Protein AF-A0A919Y664-F1 (afdb_monomer)

Organism: NCBI:txid116718

pLDDT: mean 86.62, std 13.25, range [51.53, 98.69]

Solvent-accessible surface area (backbone atoms only — not comparable to full-atom values): 3932 Å² total; per-residue (Å²): 115,77,66,60,61,51,52,53,51,50,54,50,47,67,68,54,42,87,68,51,29,60,52,48,45,38,46,70,73,68,61,47,53,62,62,60,53,12,62,74,69,75,46,53,46,71,62,48,52,54,45,53,54,51,54,51,50,53,50,50,50,57,55,58,79,58,57,132

Mean predicted aligned error: 4.96 Å

Radius of gyration: 12.73 Å; Cα contacts (8 Å, |Δi|>4): 38; chains: 1; bounding box: 32×16×34 Å

Nearest PDB structures (foldseek):
  3hug-assembly6_K  TM=8.642E-01  e=3.044E-03  Mycobacterium tuberculosis H37Rv
  2h27-assembly2_D  TM=9.482E-01  e=3.584E-02  Escherichia coli K-12
  1or7-assembly3_A  TM=9.691E-01  e=6.331E-02  Escherichia coli
  1or7-assembly3_B  TM=9.607E-01  e=7.653E-02  Escherichia coli
  6in7-assembly1_B  TM=8.080E-01  e=4.067E-02  Pseudomonas aeruginosa PAO1

Structure (mmCIF, N/CA/C/O backbone):
data_AF-A0A919Y664-F1
#
_entry.id   AF-A0A919Y664-F1
#
loop_
_atom_site.group_PDB
_atom_site.id
_atom_site.type_symbol
_atom_site.label_atom_id
_atom_site.label_alt_id
_atom_site.label_comp_id
_atom_site.label_asym_id
_atom_site.label_entity_id
_atom_site.label_seq_id
_atom_site.pdbx_PDB_ins_code
_atom_site.Cartn_x
_atom_site.Cartn_y
_atom_site.Cartn_z
_atom_site.occupancy
_atom_site.B_iso_or_equiv
_atom_site.auth_seq_id
_atom_site.auth_comp_id
_atom_site.auth_asym_id
_atom_site.auth_atom_id
_atom_site.pdbx_PDB_model_num
ATOM 1 N N . MET A 1 1 ? 11.710 -0.442 -23.411 1.00 53.12 1 MET A N 1
ATOM 2 C CA . MET A 1 1 ? 11.704 0.353 -22.163 1.00 53.12 1 MET A CA 1
ATOM 3 C C . MET A 1 1 ? 10.489 0.039 -21.289 1.00 53.12 1 MET A C 1
ATOM 5 O O . MET A 1 1 ? 10.692 -0.567 -20.254 1.00 53.12 1 MET A O 1
ATOM 9 N N . ILE A 1 2 ? 9.246 0.272 -21.743 1.00 58.31 2 ILE A N 1
ATOM 10 C CA . ILE A 1 2 ? 8.013 0.131 -20.921 1.00 58.31 2 ILE A CA 1
ATOM 11 C C . ILE A 1 2 ? 7.781 -1.274 -20.308 1.00 58.31 2 ILE A C 1
ATOM 13 O O . ILE A 1 2 ? 7.223 -1.396 -19.223 1.00 58.31 2 ILE A O 1
ATOM 17 N N . ARG A 1 3 ? 8.201 -2.361 -20.974 1.00 62.31 3 ARG A N 1
ATOM 18 C CA . ARG A 1 3 ? 8.013 -3.734 -20.453 1.00 62.31 3 ARG A CA 1
ATOM 19 C C . ARG A 1 3 ? 8.862 -4.039 -19.209 1.00 62.31 3 ARG A C 1
ATOM 21 O O . ARG A 1 3 ? 8.365 -4.682 -18.298 1.00 62.31 3 ARG A O 1
ATOM 28 N N . ARG A 1 4 ? 10.102 -3.538 -19.162 1.00 62.66 4 ARG A N 1
ATOM 29 C CA . ARG A 1 4 ? 11.081 -3.865 -18.111 1.00 62.66 4 ARG A CA 1
ATOM 30 C C . ARG A 1 4 ? 10.670 -3.276 -16.759 1.00 62.66 4 ARG A C 1
ATOM 32 O O . ARG A 1 4 ? 10.613 -3.998 -15.775 1.00 62.66 4 ARG A O 1
ATOM 39 N N . GLU A 1 5 ? 10.253 -2.010 -16.755 1.00 64.25 5 GLU A N 1
ATOM 40 C CA . GLU A 1 5 ? 9.730 -1.338 -15.555 1.00 64.25 5 GLU A CA 1
ATOM 41 C C . GLU A 1 5 ? 8.476 -2.033 -15.008 1.00 64.25 5 GLU A C 1
ATOM 43 O O . GLU A 1 5 ? 8.278 -2.126 -13.798 1.00 64.25 5 GLU A O 1
ATOM 48 N N . ARG A 1 6 ? 7.621 -2.562 -15.894 1.00 70.94 6 ARG A N 1
ATOM 49 C CA . ARG A 1 6 ? 6.394 -3.258 -15.493 1.00 70.94 6 ARG A CA 1
ATOM 50 C C . ARG A 1 6 ? 6.681 -4.598 -14.819 1.00 70.94 6 ARG A C 1
ATOM 52 O O . ARG A 1 6 ? 6.035 -4.921 -13.823 1.00 70.94 6 ARG A O 1
ATOM 59 N N . ASP A 1 7 ? 7.623 -5.362 -15.359 1.00 77.06 7 ASP A N 1
ATOM 60 C CA . ASP A 1 7 ? 8.021 -6.654 -14.798 1.00 77.06 7 ASP A CA 1
ATOM 61 C C . ASP A 1 7 ? 8.725 -6.466 -13.444 1.00 77.06 7 ASP A C 1
ATOM 63 O O . ASP A 1 7 ? 8.414 -7.168 -12.484 1.00 77.06 7 ASP A O 1
ATOM 67 N N . GLU A 1 8 ? 9.553 -5.427 -13.312 1.00 74.69 8 GLU A N 1
ATOM 68 C CA . GLU A 1 8 ? 10.217 -5.071 -12.051 1.00 74.69 8 GLU A CA 1
ATOM 69 C C . GLU A 1 8 ? 9.230 -4.650 -10.954 1.00 74.69 8 GLU A C 1
ATOM 71 O O . GLU A 1 8 ? 9.351 -5.084 -9.804 1.00 74.69 8 GLU A O 1
ATOM 76 N N . ILE A 1 9 ? 8.212 -3.855 -11.299 1.00 78.06 9 ILE A N 1
ATOM 77 C CA . ILE A 1 9 ? 7.138 -3.503 -1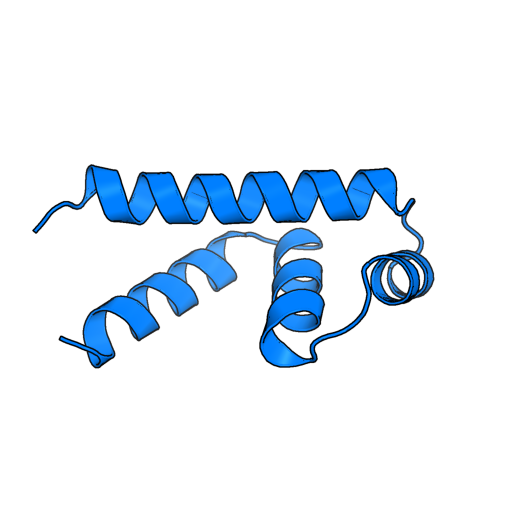0.361 1.00 78.06 9 ILE A CA 1
ATOM 78 C C . ILE A 1 9 ? 6.369 -4.760 -9.940 1.00 78.06 9 ILE A C 1
ATOM 80 O O . ILE A 1 9 ? 6.079 -4.926 -8.755 1.00 78.06 9 ILE A O 1
ATOM 84 N N . ASN A 1 10 ? 6.054 -5.656 -10.879 1.00 81.50 10 ASN A N 1
ATOM 85 C CA . ASN A 1 10 ? 5.331 -6.891 -10.577 1.00 81.50 10 ASN A CA 1
ATOM 86 C C . ASN A 1 10 ? 6.115 -7.804 -9.627 1.00 81.50 10 ASN A C 1
ATOM 88 O O . ASN A 1 10 ? 5.541 -8.299 -8.654 1.00 81.50 10 ASN A O 1
ATOM 92 N N . ASP A 1 11 ? 7.408 -8.002 -9.870 1.00 83.44 11 ASP A N 1
ATOM 93 C CA . ASP A 1 11 ? 8.262 -8.818 -9.005 1.00 83.44 11 ASP A CA 1
ATOM 94 C C . ASP A 1 11 ? 8.405 -8.202 -7.616 1.00 83.44 11 ASP A C 1
ATOM 96 O O . ASP A 1 11 ? 8.330 -8.902 -6.603 1.00 83.44 11 ASP A O 1
ATOM 100 N N . LEU A 1 12 ? 8.531 -6.878 -7.533 1.00 80.94 12 LEU A N 1
ATOM 101 C CA . LEU A 1 12 ? 8.616 -6.217 -6.241 1.00 80.94 12 LEU A CA 1
ATOM 102 C C . LEU A 1 12 ? 7.304 -6.321 -5.460 1.00 80.94 12 LEU A C 1
ATOM 104 O O . LEU A 1 12 ? 7.336 -6.637 -4.271 1.00 80.94 12 LEU A O 1
ATOM 108 N N . VAL A 1 13 ? 6.157 -6.133 -6.118 1.00 83.56 13 VAL A N 1
ATOM 109 C CA . VAL A 1 13 ? 4.838 -6.308 -5.491 1.00 83.56 13 VAL A CA 1
ATOM 110 C C . VAL A 1 13 ? 4.644 -7.748 -5.009 1.00 83.56 13 VAL A C 1
ATOM 112 O O . VAL A 1 13 ? 4.116 -7.949 -3.914 1.00 83.56 13 VAL A O 1
ATOM 115 N N . ARG A 1 14 ? 5.123 -8.751 -5.758 1.00 85.00 14 ARG A N 1
ATOM 116 C CA . ARG A 1 14 ? 5.131 -10.158 -5.311 1.00 85.00 14 ARG A CA 1
ATOM 117 C C . ARG A 1 14 ? 5.973 -10.358 -4.046 1.00 85.00 14 ARG A C 1
ATOM 119 O O . ARG A 1 14 ? 5.564 -11.112 -3.168 1.00 85.00 14 ARG A O 1
ATOM 126 N N . ASN A 1 15 ? 7.086 -9.639 -3.917 1.00 88.25 15 ASN A N 1
ATOM 127 C CA . ASN A 1 15 ? 8.003 -9.738 -2.778 1.00 88.25 15 ASN A CA 1
ATOM 128 C C . ASN A 1 15 ? 7.587 -8.919 -1.538 1.00 88.25 15 ASN A C 1
ATOM 130 O O . ASN A 1 15 ? 8.239 -9.028 -0.500 1.00 88.25 15 ASN A O 1
ATOM 134 N N . LEU A 1 16 ? 6.523 -8.104 -1.600 1.00 86.81 16 LEU A N 1
ATOM 135 C CA . LEU A 1 16 ? 6.055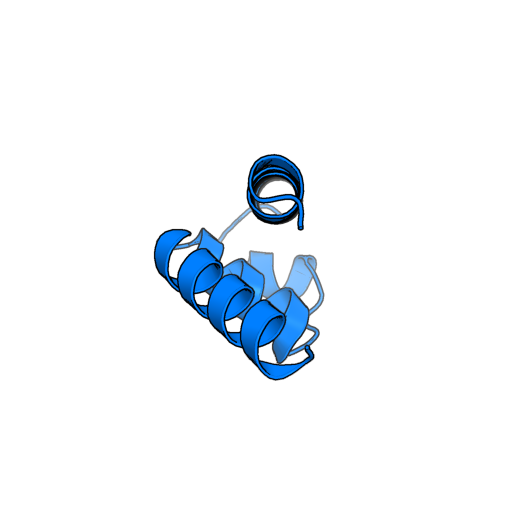 -7.327 -0.439 1.00 86.81 16 LEU A CA 1
ATOM 136 C C . LEU A 1 16 ? 5.479 -8.206 0.685 1.00 86.81 16 LEU A C 1
ATOM 138 O O . LEU A 1 16 ? 5.513 -7.786 1.841 1.00 86.81 16 LEU A O 1
ATOM 142 N N . GLY A 1 17 ? 4.995 -9.412 0.365 1.00 89.31 17 GLY A N 1
ATOM 143 C CA . GLY A 1 17 ? 4.295 -10.283 1.315 1.00 89.31 17 GLY A CA 1
ATOM 144 C C . GLY A 1 17 ? 2.959 -9.699 1.797 1.00 89.31 17 GLY A C 1
ATOM 145 O O . GLY A 1 17 ? 2.618 -8.553 1.508 1.00 89.31 17 GLY A O 1
ATOM 146 N N . GLU A 1 18 ? 2.172 -10.487 2.531 1.00 92.62 18 GLU A N 1
ATOM 147 C CA . GLU A 1 18 ? 0.930 -9.995 3.143 1.00 92.62 18 GLU A CA 1
ATOM 148 C C . GLU A 1 18 ? 1.189 -9.322 4.501 1.00 92.62 18 GLU A C 1
ATOM 150 O O . GLU A 1 18 ? 2.052 -9.784 5.251 1.00 92.62 18 GLU A O 1
ATOM 155 N N . PRO A 1 19 ? 0.453 -8.250 4.863 1.00 94.75 19 PRO A N 1
ATOM 156 C CA . PRO A 1 19 ? -0.654 -7.615 4.127 1.00 94.75 19 PRO A CA 1
ATOM 157 C C . PRO A 1 19 ? -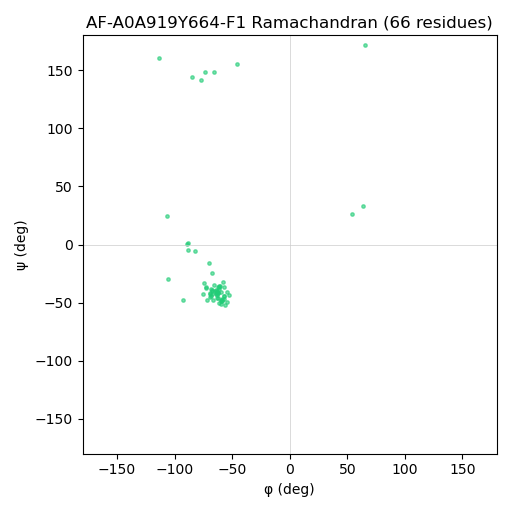0.218 -6.518 3.130 1.00 94.75 19 PRO A C 1
ATOM 159 O O . PRO A 1 19 ? -1.057 -5.851 2.524 1.00 94.75 19 PRO A O 1
ATOM 162 N N . ASP A 1 20 ? 1.085 -6.257 2.994 1.00 94.00 20 ASP A N 1
ATOM 163 C CA . ASP A 1 20 ? 1.608 -5.109 2.241 1.00 94.00 20 ASP A CA 1
ATOM 164 C C . ASP A 1 20 ? 1.302 -5.208 0.733 1.00 94.00 20 ASP A C 1
ATOM 166 O O . ASP A 1 20 ? 0.993 -4.193 0.100 1.00 94.00 20 ASP A O 1
ATOM 170 N N . ARG A 1 21 ? 1.315 -6.422 0.168 1.00 93.75 21 ARG A N 1
ATOM 171 C CA . ARG A 1 21 ? 0.915 -6.705 -1.219 1.00 93.75 21 ARG A CA 1
ATOM 172 C C . ARG A 1 21 ? -0.546 -6.335 -1.466 1.00 93.75 21 ARG A C 1
ATOM 174 O O . ARG A 1 21 ? -0.829 -5.606 -2.418 1.00 93.75 21 ARG A O 1
ATOM 181 N N . GLU A 1 22 ? -1.461 -6.792 -0.615 1.00 95.69 22 GLU A N 1
ATOM 182 C CA . GLU A 1 22 ? -2.889 -6.483 -0.733 1.00 95.69 22 GLU A CA 1
ATOM 183 C C . GLU A 1 22 ? -3.156 -4.975 -0.600 1.00 95.69 22 GLU A C 1
ATOM 185 O O . GLU A 1 22 ? -3.901 -4.399 -1.398 1.00 95.69 22 GLU A O 1
ATOM 190 N N . ILE A 1 23 ? -2.484 -4.302 0.342 1.00 96.50 23 ILE A N 1
ATOM 191 C CA . ILE A 1 23 ? -2.541 -2.837 0.487 1.00 96.50 23 ILE A CA 1
ATOM 192 C C . ILE A 1 23 ? -2.103 -2.145 -0.808 1.00 96.50 23 ILE A C 1
ATOM 194 O O . ILE A 1 23 ? -2.748 -1.190 -1.249 1.00 96.50 23 ILE A O 1
ATOM 198 N N . PHE A 1 24 ? -1.019 -2.616 -1.425 1.00 93.31 24 PHE A N 1
ATOM 199 C CA . PHE A 1 24 ? -0.478 -2.019 -2.641 1.00 93.31 24 PHE A CA 1
ATOM 200 C C . PHE A 1 24 ? -1.427 -2.191 -3.834 1.00 93.31 24 PHE A C 1
ATOM 202 O O . PHE A 1 24 ? -1.740 -1.213 -4.516 1.00 93.31 24 PHE A O 1
ATOM 209 N N . ILE A 1 25 ? -1.946 -3.406 -4.048 1.00 93.38 25 ILE A N 1
ATOM 210 C CA . ILE A 1 25 ? -2.919 -3.697 -5.111 1.00 93.38 25 ILE A CA 1
ATOM 211 C C . ILE A 1 25 ? -4.170 -2.835 -4.921 1.00 93.38 25 ILE A C 1
ATOM 213 O O . ILE A 1 25 ? -4.602 -2.156 -5.851 1.00 93.38 25 ILE A O 1
ATOM 217 N N . ARG A 1 26 ? -4.730 -2.775 -3.710 1.00 95.88 26 ARG A N 1
ATOM 218 C CA . ARG A 1 26 ? -5.916 -1.947 -3.446 1.00 95.88 26 ARG A CA 1
ATOM 219 C C . ARG A 1 26 ? -5.676 -0.472 -3.671 1.00 95.88 26 ARG A C 1
ATOM 221 O O . ARG A 1 26 ? -6.515 0.195 -4.274 1.00 95.88 26 ARG A O 1
ATOM 228 N N . ARG A 1 27 ? -4.522 0.036 -3.241 1.00 95.88 27 ARG A N 1
ATOM 229 C CA . ARG A 1 27 ? -4.223 1.457 -3.382 1.00 95.88 27 ARG A CA 1
ATOM 230 C C . ARG A 1 27 ? -3.997 1.875 -4.833 1.00 95.88 27 ARG A C 1
ATOM 232 O O . ARG A 1 27 ? -4.452 2.952 -5.208 1.00 95.88 27 ARG A O 1
ATOM 239 N N . TYR A 1 28 ? -3.285 1.070 -5.620 1.00 91.25 28 TYR A N 1
ATOM 240 C CA . TYR A 1 28 ? -2.805 1.475 -6.947 1.00 91.25 28 TYR A CA 1
ATOM 241 C C . TYR A 1 28 ? -3.563 0.846 -8.116 1.00 91.25 28 TYR A C 1
ATOM 243 O O . TYR A 1 28 ? -3.672 1.483 -9.159 1.00 91.25 28 TYR A O 1
ATOM 251 N N . PHE A 1 29 ? -4.102 -0.364 -7.957 1.00 90.50 29 PHE A N 1
ATOM 252 C CA . PHE A 1 29 ? -4.895 -1.028 -8.994 1.00 90.50 29 PHE A CA 1
ATOM 253 C C . PHE A 1 29 ? -6.390 -0.741 -8.828 1.00 90.50 29 PHE A C 1
ATOM 255 O O . PHE A 1 29 ? -7.046 -0.342 -9.784 1.00 90.50 29 PHE A O 1
ATOM 262 N N . TYR A 1 30 ? -6.917 -0.876 -7.607 1.00 95.69 30 TYR A N 1
ATOM 263 C CA . TYR A 1 30 ? -8.331 -0.591 -7.317 1.00 95.69 30 TYR A CA 1
ATOM 264 C C . TYR A 1 30 ? -8.609 0.870 -6.936 1.00 95.69 30 TYR A C 1
ATOM 266 O O . TYR A 1 30 ? -9.765 1.246 -6.766 1.00 95.69 30 TYR A O 1
ATOM 274 N N . LEU A 1 31 ? -7.565 1.700 -6.807 1.00 96.38 31 LEU A N 1
ATOM 275 C CA . LEU A 1 31 ? -7.658 3.121 -6.441 1.00 96.38 31 LEU A CA 1
ATOM 276 C C . LEU A 1 31 ? -8.438 3.380 -5.135 1.00 96.38 31 LEU A C 1
ATOM 278 O O . LEU A 1 31 ? -8.981 4.469 -4.926 1.00 96.38 31 LEU A O 1
ATOM 282 N N . GLU A 1 32 ? -8.470 2.402 -4.226 1.00 98.12 32 GLU A N 1
ATOM 283 C CA . GLU A 1 32 ? -9.188 2.508 -2.956 1.00 98.12 32 GLU A CA 1
ATOM 284 C C . GLU A 1 32 ? -8.560 3.582 -2.048 1.00 98.12 32 GLU A C 1
ATOM 286 O O . GLU A 1 32 ? -7.344 3.842 -2.058 1.00 98.12 32 GLU A O 1
ATOM 291 N N . LYS A 1 33 ? -9.398 4.230 -1.229 1.00 98.31 33 LYS A N 1
ATOM 292 C CA . LYS A 1 33 ? -8.934 5.171 -0.202 1.00 98.31 33 LYS A CA 1
ATOM 293 C C . LYS A 1 33 ? -8.306 4.398 0.956 1.00 98.31 33 LYS A C 1
ATOM 295 O O . LYS A 1 33 ? -8.752 3.310 1.302 1.00 98.31 33 LYS A O 1
ATOM 300 N N . VAL A 1 34 ? -7.311 4.998 1.612 1.00 98.12 34 VAL A N 1
ATOM 301 C CA . VAL A 1 34 ? -6.610 4.384 2.758 1.00 98.12 34 VAL A CA 1
ATOM 302 C C . VAL A 1 34 ? -7.577 3.947 3.859 1.00 98.12 34 VAL A C 1
ATOM 304 O O . VAL A 1 34 ? -7.421 2.852 4.389 1.00 98.12 34 VAL A O 1
ATOM 307 N N . ARG A 1 35 ? -8.600 4.758 4.150 1.00 98.44 35 ARG A N 1
ATOM 308 C CA . ARG A 1 35 ? -9.662 4.420 5.103 1.00 98.44 35 ARG A CA 1
ATOM 309 C C . ARG A 1 35 ? -10.396 3.128 4.761 1.00 98.44 35 ARG A C 1
ATOM 311 O O . ARG A 1 35 ? -10.619 2.303 5.640 1.00 98.44 35 ARG A O 1
ATOM 318 N N . ASP A 1 36 ? -10.748 2.941 3.495 1.00 98.69 36 ASP A N 1
ATOM 319 C CA . ASP A 1 36 ? -11.538 1.788 3.059 1.00 98.69 36 ASP A CA 1
ATOM 320 C C . ASP A 1 36 ? -10.677 0.512 3.081 1.00 98.69 36 ASP A C 1
ATOM 322 O O . ASP A 1 36 ? -11.131 -0.545 3.521 1.00 98.69 36 ASP A O 1
ATOM 326 N N . ILE A 1 37 ? -9.392 0.639 2.728 1.00 98.44 37 ILE A N 1
ATOM 327 C CA . ILE A 1 37 ? -8.389 -0.429 2.862 1.00 98.44 37 ILE A CA 1
ATOM 328 C C . ILE A 1 37 ? -8.198 -0.804 4.337 1.00 98.44 37 ILE A C 1
ATOM 330 O O . ILE A 1 37 ? -8.185 -1.983 4.686 1.00 98.44 37 ILE A O 1
ATOM 334 N N . ALA A 1 38 ? -8.063 0.194 5.213 1.00 98.50 38 ALA A N 1
ATOM 335 C CA . ALA A 1 38 ? -7.892 0.002 6.648 1.00 98.50 38 ALA A CA 1
ATOM 336 C C . ALA A 1 38 ? -9.083 -0.743 7.262 1.00 98.50 38 ALA A C 1
ATOM 338 O O . ALA A 1 38 ? -8.881 -1.745 7.947 1.00 98.50 38 ALA A O 1
ATOM 339 N N . LEU A 1 39 ? -10.310 -0.320 6.940 1.00 98.44 39 LEU A N 1
ATOM 340 C CA . LEU A 1 39 ? -11.532 -0.992 7.380 1.00 98.44 39 LEU A CA 1
ATOM 341 C C . LEU A 1 39 ? -11.567 -2.450 6.911 1.00 98.44 39 LEU A C 1
ATOM 343 O O . LEU A 1 39 ? -11.827 -3.353 7.702 1.00 98.44 39 LEU A O 1
ATOM 347 N N . ARG A 1 40 ? -11.261 -2.687 5.632 1.00 97.94 40 ARG A N 1
ATOM 348 C CA . ARG A 1 40 ? -11.303 -4.019 5.026 1.00 97.94 40 ARG A CA 1
ATOM 349 C C . ARG A 1 40 ? -10.295 -4.989 5.632 1.00 97.94 40 ARG A C 1
ATOM 351 O O . ARG A 1 40 ? -10.607 -6.164 5.788 1.00 97.94 40 ARG A O 1
ATOM 358 N N . LEU A 1 41 ? -9.093 -4.508 5.935 1.00 97.44 41 LEU A N 1
ATOM 359 C CA . LEU A 1 41 ? -8.016 -5.330 6.484 1.00 97.44 41 LEU A CA 1
ATOM 360 C C . LEU A 1 41 ? -8.030 -5.387 8.019 1.00 97.44 41 LEU A C 1
ATOM 362 O O . LEU A 1 41 ? -7.156 -6.020 8.605 1.00 97.44 41 LEU A O 1
ATOM 366 N N . GLY A 1 42 ? -8.980 -4.718 8.684 1.00 98.06 42 GLY A N 1
ATOM 367 C CA . GLY A 1 42 ? -9.018 -4.635 10.147 1.00 98.06 42 GLY A CA 1
ATOM 368 C C . GLY A 1 42 ? -7.809 -3.897 10.735 1.00 98.06 42 GLY A C 1
ATOM 369 O O . GLY A 1 42 ? -7.318 -4.242 11.809 1.00 98.06 42 GLY A O 1
ATOM 370 N N . MET A 1 43 ? -7.286 -2.901 10.018 1.00 98.12 43 MET A N 1
ATOM 371 C CA . MET A 1 43 ? -6.076 -2.156 10.372 1.00 98.12 43 MET A CA 1
ATOM 372 C C . MET A 1 43 ? -6.393 -0.697 10.703 1.00 98.12 43 MET A C 1
ATOM 374 O O . MET A 1 43 ? -7.400 -0.143 10.283 1.00 98.12 43 MET A O 1
ATOM 378 N N . GLN A 1 44 ? -5.485 -0.027 11.415 1.00 98.50 44 GLN A N 1
ATOM 379 C CA . GLN A 1 44 ? -5.566 1.427 11.586 1.00 98.50 44 GLN A CA 1
ATOM 380 C C . GLN A 1 44 ? -5.094 2.144 10.315 1.00 98.50 44 GLN A C 1
ATOM 382 O O . GLN A 1 44 ? -4.076 1.758 9.736 1.00 98.50 44 GLN A O 1
ATOM 387 N N . GLU A 1 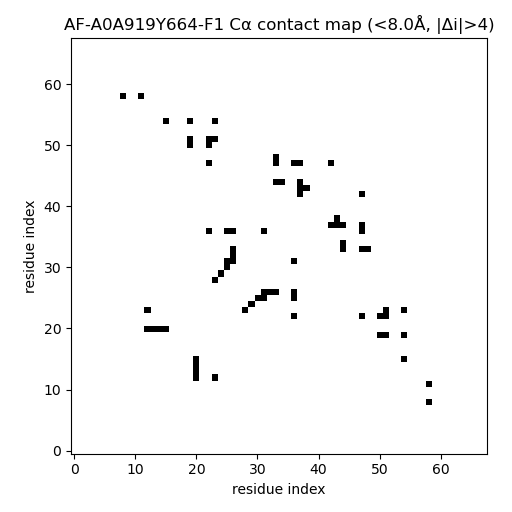45 ? -5.741 3.251 9.937 1.00 98.44 45 GLU A N 1
ATOM 388 C CA . GLU A 1 45 ? -5.350 4.054 8.762 1.00 98.44 45 GLU A CA 1
ATOM 389 C C . GLU A 1 45 ? -3.871 4.456 8.790 1.00 98.44 45 GLU A C 1
ATOM 391 O O . GLU A 1 45 ? -3.154 4.279 7.806 1.00 98.44 45 GLU A O 1
ATOM 396 N N . LYS A 1 46 ? -3.366 4.882 9.957 1.00 98.19 46 LYS A N 1
ATOM 397 C CA . LYS A 1 46 ? -1.943 5.215 10.149 1.00 98.19 46 LYS A CA 1
ATOM 398 C C . LYS A 1 46 ? -1.010 4.049 9.798 1.00 98.19 46 LYS A C 1
ATOM 400 O O . LYS A 1 46 ? 0.071 4.246 9.246 1.00 98.19 46 LYS A O 1
ATOM 405 N N . ALA A 1 47 ? -1.438 2.824 10.102 1.00 98.06 47 ALA A N 1
ATOM 406 C CA . ALA A 1 47 ? -0.669 1.612 9.874 1.00 98.06 47 ALA A CA 1
ATOM 407 C C . ALA A 1 47 ? -0.648 1.227 8.388 1.00 98.06 47 ALA A C 1
ATOM 409 O O . ALA A 1 47 ? 0.364 0.695 7.925 1.00 98.06 47 ALA A O 1
ATOM 410 N N . VAL A 1 48 ? -1.728 1.512 7.653 1.00 98.25 48 VAL A N 1
ATOM 411 C CA . VAL A 1 48 ? -1.815 1.343 6.194 1.00 98.25 48 VAL A CA 1
ATOM 412 C C . VAL A 1 48 ? -0.971 2.402 5.483 1.00 98.25 48 VAL A C 1
ATOM 414 O O . VAL A 1 48 ? -0.136 2.051 4.652 1.00 98.25 48 VAL A O 1
ATOM 417 N N . THR A 1 49 ? -1.088 3.677 5.868 1.00 97.88 49 THR A N 1
ATOM 418 C CA . THR A 1 49 ? -0.265 4.771 5.323 1.00 97.88 49 THR A CA 1
ATOM 419 C C . THR A 1 49 ? 1.226 4.475 5.464 1.00 97.88 49 THR A C 1
ATOM 421 O O . TH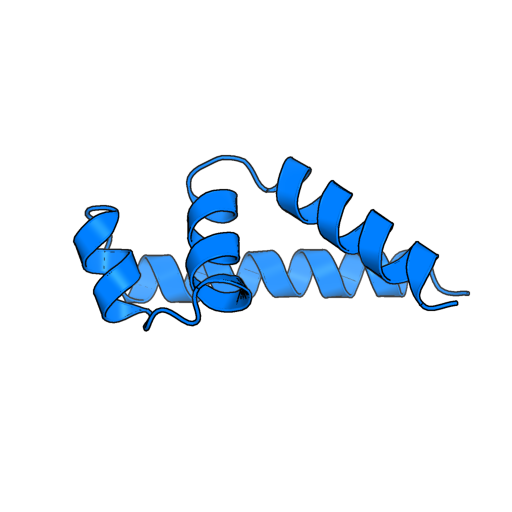R A 1 49 ? 1.963 4.531 4.481 1.00 97.88 49 THR A O 1
ATOM 424 N N . ALA A 1 50 ? 1.681 4.076 6.658 1.00 97.75 50 ALA A N 1
ATOM 425 C CA . ALA A 1 50 ? 3.089 3.755 6.887 1.00 97.75 50 ALA A CA 1
ATOM 426 C C . ALA A 1 50 ? 3.585 2.581 6.018 1.00 97.75 50 ALA A C 1
ATOM 428 O O . ALA A 1 50 ? 4.724 2.595 5.553 1.00 97.75 50 ALA A O 1
ATOM 429 N N . ARG A 1 51 ? 2.736 1.575 5.770 1.00 95.88 51 ARG A N 1
ATOM 430 C CA . ARG A 1 51 ? 3.053 0.438 4.887 1.00 95.88 51 ARG A CA 1
ATOM 431 C C . ARG A 1 51 ? 3.164 0.857 3.428 1.00 95.88 51 ARG A C 1
ATOM 433 O O . ARG A 1 51 ? 4.145 0.500 2.785 1.00 95.88 51 ARG A O 1
ATOM 440 N N . ILE A 1 52 ? 2.239 1.688 2.941 1.00 95.12 52 ILE A N 1
ATOM 441 C CA . 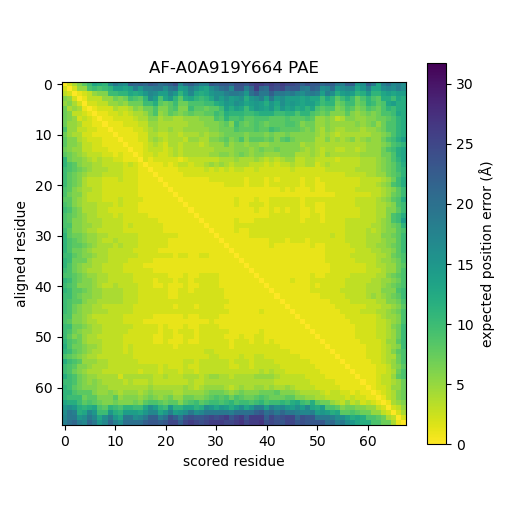ILE A 1 52 ? 2.312 2.267 1.589 1.00 95.12 52 ILE A CA 1
ATOM 442 C C . ILE A 1 52 ? 3.622 3.040 1.417 1.00 95.12 52 ILE A C 1
ATOM 444 O O . ILE A 1 52 ? 4.327 2.835 0.431 1.00 95.12 52 ILE A O 1
ATOM 448 N N . HIS A 1 53 ? 3.983 3.889 2.384 1.00 94.50 53 HIS A N 1
ATOM 449 C CA . HIS A 1 53 ? 5.246 4.629 2.338 1.00 94.50 53 HIS A CA 1
ATOM 450 C C . HIS A 1 53 ? 6.462 3.699 2.263 1.00 94.50 53 HIS A C 1
ATOM 452 O O . HIS A 1 53 ? 7.307 3.888 1.392 1.00 94.50 53 HIS A O 1
ATOM 458 N N . ARG A 1 54 ? 6.531 2.660 3.105 1.00 91.44 54 ARG A N 1
ATOM 459 C CA . ARG A 1 54 ? 7.634 1.684 3.061 1.00 91.44 54 ARG A CA 1
ATOM 460 C C . ARG A 1 54 ? 7.693 0.913 1.743 1.00 91.44 54 ARG A C 1
ATOM 462 O O . ARG A 1 54 ? 8.785 0.696 1.229 1.00 91.44 54 ARG A O 1
ATOM 469 N N . ALA A 1 55 ? 6.551 0.511 1.189 1.00 87.56 55 ALA A N 1
ATOM 470 C CA . ALA A 1 55 ? 6.499 -0.186 -0.095 1.00 87.56 55 ALA A CA 1
ATOM 471 C C . ALA A 1 55 ? 7.001 0.704 -1.247 1.00 87.56 55 ALA A C 1
ATOM 473 O O . ALA A 1 55 ? 7.797 0.255 -2.069 1.00 87.56 55 ALA A O 1
ATOM 474 N N . ARG A 1 56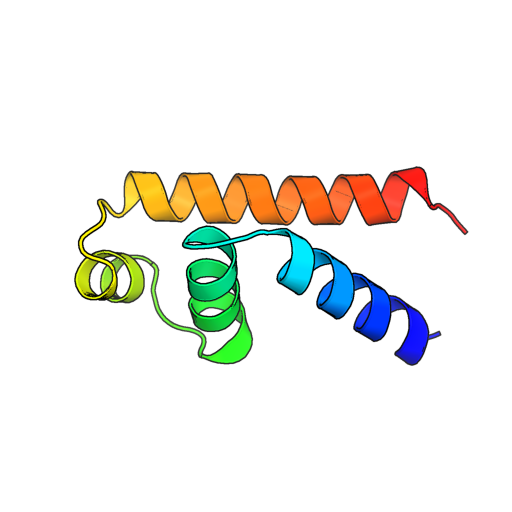 ? 6.607 1.987 -1.266 1.00 88.25 56 ARG A N 1
ATOM 475 C CA . ARG A 1 56 ? 7.112 2.976 -2.236 1.00 88.25 56 ARG A CA 1
ATOM 476 C C . ARG A 1 56 ? 8.608 3.218 -2.097 1.00 88.25 56 ARG A C 1
ATOM 478 O O . ARG A 1 56 ? 9.290 3.337 -3.106 1.00 88.25 56 ARG A O 1
ATOM 485 N N . GLU A 1 57 ? 9.111 3.284 -0.871 1.00 88.69 57 GLU A N 1
ATOM 486 C CA . GLU A 1 57 ? 10.537 3.495 -0.635 1.00 88.69 57 GLU A CA 1
ATOM 487 C C . GLU A 1 57 ? 11.366 2.293 -1.098 1.00 88.69 57 GLU A C 1
ATOM 489 O O . GLU A 1 57 ? 12.383 2.46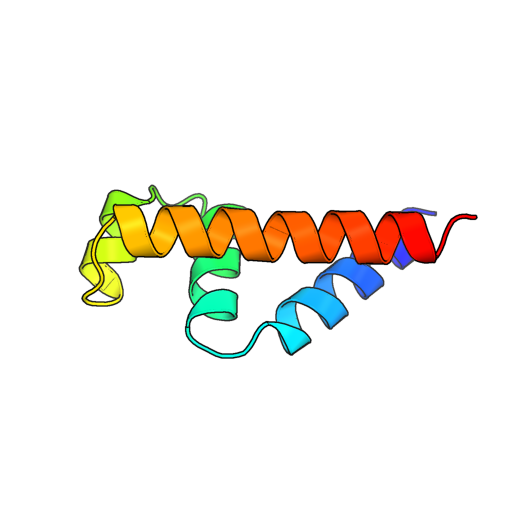2 -1.764 1.00 88.69 57 GLU A O 1
ATOM 494 N N . LYS A 1 58 ? 10.883 1.067 -0.858 1.00 82.75 58 LYS A N 1
ATOM 495 C CA . LYS A 1 58 ? 11.496 -0.147 -1.417 1.00 82.75 58 LYS A CA 1
ATOM 496 C C . LYS A 1 58 ? 11.503 -0.137 -2.946 1.00 82.75 58 LYS A C 1
ATOM 498 O O . LYS A 1 58 ? 12.504 -0.544 -3.528 1.00 82.75 58 LYS A O 1
ATOM 503 N N . LEU A 1 59 ? 10.420 0.311 -3.588 1.00 79.81 59 LEU A N 1
ATOM 504 C CA . LEU A 1 59 ? 10.369 0.486 -5.047 1.00 79.81 59 LEU A CA 1
ATOM 505 C C . LEU A 1 59 ? 11.425 1.483 -5.517 1.00 79.81 59 LEU A C 1
ATOM 507 O O . LEU A 1 59 ? 12.215 1.158 -6.395 1.00 79.81 59 LEU A O 1
ATOM 511 N N . ARG A 1 60 ? 11.464 2.665 -4.894 1.00 83.81 60 ARG A N 1
ATOM 512 C CA . ARG A 1 60 ? 12.415 3.730 -5.220 1.00 83.81 60 ARG A CA 1
ATOM 513 C C . ARG A 1 60 ? 13.856 3.234 -5.122 1.00 83.81 60 ARG A C 1
ATOM 515 O O . ARG A 1 60 ? 14.589 3.329 -6.096 1.00 83.81 60 ARG A O 1
ATOM 522 N N . ILE A 1 61 ? 14.222 2.628 -3.992 1.00 82.31 61 ILE A N 1
ATOM 523 C CA . ILE A 1 61 ? 15.563 2.072 -3.785 1.00 82.31 61 ILE A CA 1
ATOM 524 C C . ILE A 1 61 ? 15.864 1.006 -4.839 1.00 82.31 61 ILE A C 1
ATOM 526 O O . ILE A 1 61 ? 16.911 1.072 -5.467 1.00 82.31 61 ILE A O 1
ATOM 530 N N . ASN A 1 62 ? 14.971 0.045 -5.096 1.00 76.69 62 ASN A N 1
ATOM 531 C CA . ASN A 1 62 ? 15.255 -1.003 -6.085 1.00 76.69 62 ASN A CA 1
ATOM 532 C C . ASN A 1 62 ? 15.457 -0.456 -7.506 1.00 76.69 62 ASN A C 1
ATOM 534 O O . ASN A 1 62 ? 16.315 -0.972 -8.217 1.00 76.69 62 ASN A O 1
ATOM 538 N N . LEU A 1 63 ? 14.713 0.581 -7.896 1.00 73.94 63 LEU A N 1
ATOM 539 C CA . LEU A 1 63 ? 14.870 1.239 -9.196 1.00 73.94 63 LEU A CA 1
ATOM 540 C C . LEU A 1 63 ? 16.155 2.083 -9.263 1.00 73.94 63 LEU A C 1
ATOM 542 O O . LEU A 1 63 ? 16.829 2.088 -10.285 1.00 73.94 63 LEU A O 1
ATOM 546 N N . GLU A 1 64 ? 16.536 2.753 -8.173 1.00 74.94 64 GLU A N 1
ATOM 547 C CA . GLU A 1 64 ? 17.755 3.575 -8.108 1.00 74.94 64 GLU A CA 1
ATOM 548 C C . GLU A 1 64 ? 19.036 2.740 -7.999 1.00 74.94 64 GLU A C 1
ATOM 550 O O . GLU A 1 64 ? 20.022 3.019 -8.677 1.00 74.94 64 GLU A O 1
ATOM 555 N N . THR A 1 65 ? 19.033 1.685 -7.176 1.00 65.12 65 THR A N 1
ATOM 556 C CA . THR A 1 65 ? 20.205 0.804 -6.991 1.00 65.12 65 THR A CA 1
ATOM 557 C C . THR A 1 65 ? 20.487 -0.043 -8.234 1.00 65.12 65 THR A C 1
ATOM 559 O O . THR A 1 65 ? 21.570 -0.607 -8.367 1.00 65.12 65 THR A O 1
ATOM 562 N N . ARG A 1 66 ? 19.515 -0.144 -9.146 1.00 60.19 66 ARG A N 1
ATOM 563 C CA . ARG A 1 66 ? 19.633 -0.812 -10.447 1.00 60.19 66 ARG A CA 1
ATOM 564 C C . ARG A 1 66 ? 19.698 0.185 -11.610 1.00 60.19 66 ARG A C 1
ATOM 566 O O . ARG A 1 66 ? 19.317 -0.181 -12.717 1.00 60.19 66 ARG A O 1
ATOM 573 N N . GLY A 1 67 ? 20.148 1.420 -11.350 1.00 51.53 67 GLY A N 1
ATOM 574 C CA . GLY A 1 67 ? 20.324 2.465 -12.367 1.00 51.53 67 GLY A CA 1
ATOM 575 C C . GLY A 1 67 ? 21.039 1.965 -13.639 1.00 51.53 67 GLY A C 1
ATOM 576 O O . GLY A 1 67 ? 21.796 1.001 -13.560 1.00 51.53 67 GLY A O 1
ATOM 577 N N . PRO A 1 68 ? 20.792 2.646 -14.774 1.00 52.44 68 PRO A N 1
ATOM 578 C CA . PRO A 1 68 ? 20.529 2.120 -16.128 1.00 52.44 68 PRO A CA 1
ATOM 579 C C . PRO A 1 68 ? 21.299 0.878 -16.602 1.00 52.44 68 PRO A C 1
ATOM 581 O O . PRO A 1 68 ? 22.539 0.849 -16.458 1.00 52.44 68 PRO A O 1
#

InterPro domains:
  IPR013249 RNA polymerase sigma factor 70, region 4 type 2 [PF08281] (7-59)
  IPR013324 RNA polymerase sigma factor, region 3/4-like [SSF88659] (4-63)
  IPR036388 Winged helix-like DNA-binding domain superfamily [G3DSA:1.10.10.10] (2-67)

Foldseek 3Di:
DVVVLVVLLVVLLVVLDPPLSVLVCCCPVVVDDLVVVCVVVVHDSVVSVVSPVVSVVVSVCVDVVPDD

Sequence (68 aa):
MIRRERDEINDLVRNLGEPDREIFIRRYFYLEKVRDIALRLGMQEKAVTARIHRAREKLRINLETRGP

Secondary structure (DSSP, 8-state):
-HHHHHHHHHHHHHHT-TTHHHHHHHHHTS---HHHHHHHHT--HHHHHHHHHHHHHHHHHHHHHT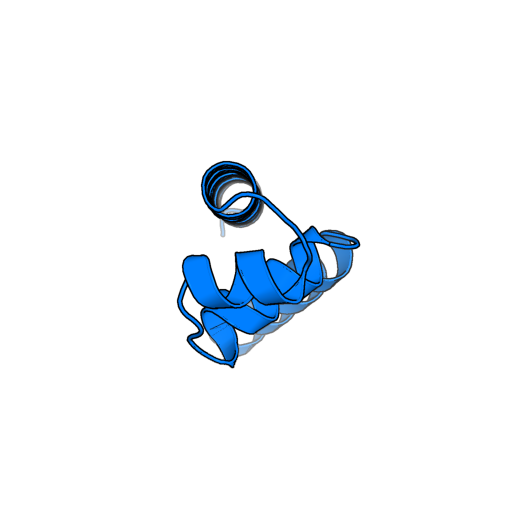--